Protein AF-R0IZ12-F1 (afdb_monomer)

Structure (mmCIF, N/CA/C/O backbone):
data_AF-R0IZ12-F1
#
_entry.id   AF-R0IZ12-F1
#
loop_
_atom_site.group_PDB
_atom_site.id
_atom_site.type_symbol
_atom_site.label_atom_id
_atom_site.label_alt_id
_atom_site.label_comp_id
_atom_site.label_asym_id
_atom_site.label_entity_id
_atom_site.label_seq_id
_atom_site.pdbx_PDB_ins_code
_atom_site.Cartn_x
_atom_site.Cartn_y
_atom_site.Cartn_z
_atom_site.occupancy
_atom_site.B_iso_or_equiv
_atom_site.auth_seq_id
_atom_site.auth_comp_id
_atom_site.auth_asym_id
_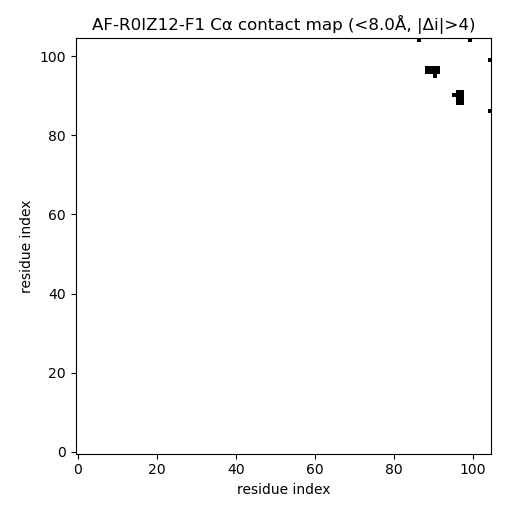atom_site.auth_atom_id
_atom_site.pdbx_PDB_model_num
ATOM 1 N N . LEU A 1 1 ? 25.106 2.031 -36.055 1.00 60.25 1 LEU A N 1
ATOM 2 C CA . LEU A 1 1 ? 23.641 1.826 -36.171 1.00 60.25 1 LEU A CA 1
ATOM 3 C C . LEU A 1 1 ? 23.074 0.734 -35.251 1.00 60.25 1 LEU A C 1
ATOM 5 O O . LEU A 1 1 ? 22.269 1.078 -34.395 1.00 60.25 1 LEU A O 1
ATOM 9 N N . ILE A 1 2 ? 23.436 -0.557 -35.362 1.00 66.94 2 ILE A N 1
ATOM 10 C CA . ILE A 1 2 ? 22.858 -1.610 -34.481 1.00 66.94 2 ILE A CA 1
ATOM 11 C C . ILE A 1 2 ? 23.297 -1.443 -33.013 1.00 66.94 2 ILE A C 1
ATOM 13 O O . ILE A 1 2 ? 22.478 -1.591 -32.104 1.00 66.94 2 ILE A O 1
ATOM 17 N N . ASP A 1 3 ? 24.556 -1.074 -32.779 1.00 72.06 3 ASP A N 1
ATOM 18 C CA . ASP A 1 3 ? 25.099 -0.935 -31.423 1.00 72.06 3 ASP A CA 1
ATOM 19 C C . ASP A 1 3 ? 24.565 0.301 -30.687 1.00 72.06 3 ASP A C 1
ATOM 21 O O . ASP A 1 3 ? 24.235 0.219 -29.507 1.00 72.06 3 ASP A O 1
ATOM 25 N N . GLU A 1 4 ? 24.340 1.411 -31.392 1.00 74.56 4 GLU A N 1
ATOM 26 C CA . GLU A 1 4 ? 23.725 2.627 -30.831 1.00 74.56 4 GLU A CA 1
ATOM 27 C C . GLU A 1 4 ? 22.269 2.394 -30.401 1.00 74.56 4 GLU A C 1
ATOM 29 O O . GLU A 1 4 ? 21.809 2.897 -29.376 1.00 74.56 4 GLU A O 1
ATOM 34 N N . ALA A 1 5 ? 21.525 1.580 -31.156 1.00 80.12 5 ALA A N 1
ATOM 35 C CA . ALA A 1 5 ? 20.161 1.218 -30.789 1.00 80.12 5 ALA A CA 1
ATOM 36 C C . ALA A 1 5 ? 20.117 0.309 -29.547 1.00 80.12 5 ALA A C 1
ATOM 38 O O . ALA A 1 5 ? 19.165 0.382 -28.761 1.00 80.12 5 ALA A O 1
ATOM 39 N N . ARG A 1 6 ? 21.131 -0.545 -29.349 1.00 80.81 6 ARG A N 1
ATOM 40 C CA . ARG A 1 6 ? 21.261 -1.389 -28.150 1.00 80.81 6 ARG A CA 1
ATOM 41 C C . ARG A 1 6 ? 21.621 -0.556 -26.923 1.00 80.81 6 ARG A C 1
ATOM 43 O O . ARG A 1 6 ? 20.917 -0.659 -25.918 1.00 80.81 6 ARG A O 1
ATOM 50 N N . THR A 1 7 ? 22.613 0.326 -27.023 1.00 86.25 7 THR A N 1
ATOM 51 C CA . THR A 1 7 ? 23.024 1.199 -25.910 1.00 86.25 7 THR A CA 1
ATOM 52 C C . THR A 1 7 ? 21.894 2.136 -25.480 1.00 86.25 7 THR A C 1
ATOM 54 O O . THR A 1 7 ? 21.594 2.241 -24.290 1.00 86.25 7 THR A O 1
ATOM 57 N N . ALA A 1 8 ? 21.159 2.731 -26.426 1.00 87.88 8 ALA A N 1
ATOM 58 C CA . ALA A 1 8 ? 19.996 3.565 -26.115 1.00 87.88 8 ALA A CA 1
ATOM 59 C C . ALA A 1 8 ? 18.885 2.793 -25.374 1.00 87.88 8 ALA A C 1
ATOM 61 O O . ALA A 1 8 ? 18.246 3.321 -24.455 1.00 87.88 8 ALA A O 1
ATOM 62 N N . ARG A 1 9 ? 18.647 1.523 -25.736 1.00 88.00 9 ARG A N 1
ATOM 63 C CA . ARG A 1 9 ? 17.670 0.662 -25.047 1.00 88.00 9 ARG A CA 1
ATOM 64 C C . ARG A 1 9 ? 18.114 0.305 -23.633 1.00 88.00 9 ARG A C 1
ATOM 66 O O . ARG A 1 9 ? 17.274 0.322 -22.732 1.00 88.00 9 ARG A O 1
ATOM 73 N N . GLU A 1 10 ? 19.391 0.002 -23.432 1.00 91.06 10 GLU A N 1
ATOM 74 C CA . GLU A 1 10 ? 19.939 -0.297 -22.107 1.00 91.06 10 GLU A CA 1
ATOM 75 C C . GLU A 1 10 ? 19.862 0.911 -21.177 1.00 91.06 10 GLU A C 1
ATOM 77 O O . GLU A 1 10 ? 19.341 0.790 -20.069 1.00 91.06 10 GLU A O 1
ATOM 82 N N . LEU A 1 11 ? 20.244 2.098 -21.652 1.00 91.88 11 LEU A N 1
ATOM 83 C CA . LEU A 1 11 ? 20.121 3.334 -20.876 1.00 91.88 11 LEU A CA 1
ATOM 84 C C . LEU A 1 11 ? 18.664 3.610 -20.477 1.00 91.88 11 LEU A C 1
ATOM 86 O O . LEU A 1 11 ? 18.376 3.926 -19.320 1.00 91.88 11 LEU A O 1
ATOM 90 N N . LYS A 1 12 ? 17.716 3.404 -21.400 1.00 93.19 12 LYS A N 1
ATOM 91 C CA . LYS A 1 12 ? 16.280 3.547 -21.113 1.00 93.19 12 LYS A CA 1
ATOM 92 C C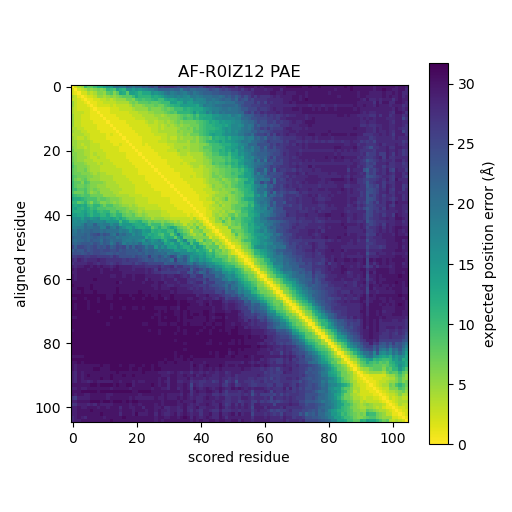 . LYS A 1 12 ? 15.772 2.500 -20.117 1.00 93.19 12 LYS A C 1
ATOM 94 O O . LYS A 1 12 ? 14.875 2.793 -19.324 1.00 93.19 12 LYS A O 1
ATOM 99 N N . LYS A 1 13 ? 16.316 1.280 -20.146 1.00 94.88 13 LYS A N 1
ATOM 100 C CA . LYS A 1 13 ? 15.994 0.224 -19.177 1.00 94.88 13 LYS A CA 1
ATOM 101 C C . LYS A 1 13 ? 16.504 0.595 -17.783 1.00 94.88 13 LYS A C 1
ATOM 103 O O . LYS A 1 13 ? 15.709 0.601 -16.851 1.00 94.88 13 LYS A O 1
ATOM 108 N N . ILE A 1 14 ? 17.766 1.011 -17.674 1.00 94.62 14 ILE A N 1
ATOM 109 C CA . ILE A 1 14 ? 18.387 1.449 -16.417 1.00 94.62 14 ILE A CA 1
ATOM 110 C C . ILE A 1 14 ? 17.600 2.609 -15.796 1.00 94.62 14 ILE A C 1
ATOM 112 O O . ILE A 1 14 ? 17.313 2.591 -14.601 1.00 94.62 14 ILE A O 1
ATOM 116 N N . ALA A 1 15 ? 17.202 3.601 -16.599 1.00 94.00 15 ALA A N 1
ATOM 117 C CA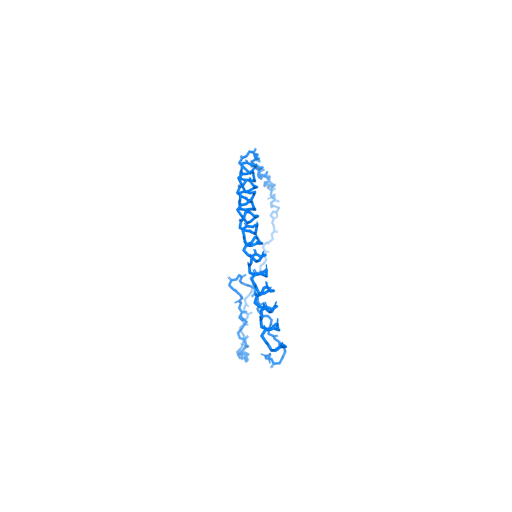 . ALA A 1 15 ? 16.396 4.721 -16.119 1.00 94.00 15 ALA A CA 1
ATOM 118 C C . ALA A 1 15 ? 15.041 4.262 -15.550 1.00 94.00 15 ALA A C 1
ATOM 120 O O . ALA A 1 15 ? 14.638 4.698 -14.472 1.00 94.00 15 ALA A O 1
ATOM 121 N N . ARG A 1 16 ? 14.359 3.337 -16.239 1.00 94.19 16 ARG A N 1
ATOM 122 C CA . ARG A 1 16 ? 13.073 2.786 -15.787 1.00 94.19 16 ARG A CA 1
ATOM 123 C C . ARG A 1 16 ? 13.209 1.995 -14.489 1.00 94.19 16 ARG A C 1
ATOM 125 O O . ARG A 1 16 ? 12.339 2.094 -13.628 1.00 94.19 16 ARG A O 1
ATOM 132 N N . ASP A 1 17 ? 14.262 1.199 -14.358 1.00 94.75 17 ASP A N 1
ATOM 133 C CA . ASP A 1 17 ? 14.464 0.365 -13.175 1.00 94.75 17 ASP A CA 1
ATOM 134 C C . ASP A 1 17 ? 14.796 1.231 -11.948 1.00 94.75 17 ASP A C 1
ATOM 136 O O . ASP A 1 17 ? 14.173 1.057 -10.902 1.00 94.75 17 ASP A O 1
ATOM 140 N N . LYS A 1 18 ? 15.621 2.278 -12.109 1.00 94.88 18 LYS A N 1
ATOM 141 C CA . LYS A 1 18 ? 15.847 3.292 -11.062 1.00 94.88 18 LYS A CA 1
ATOM 142 C C . LYS A 1 18 ? 14.554 3.985 -10.634 1.00 94.88 18 LYS A C 1
ATOM 144 O O . LYS A 1 18 ? 14.295 4.152 -9.444 1.00 94.88 18 LYS A O 1
ATOM 149 N N . GLU A 1 19 ? 13.708 4.364 -11.589 1.00 93.44 19 GLU A N 1
ATOM 150 C CA . GLU A 1 19 ? 12.421 4.987 -11.278 1.00 93.44 19 GLU A CA 1
ATOM 151 C C . GLU A 1 19 ? 11.493 4.027 -10.510 1.00 93.44 19 GLU A C 1
ATOM 153 O O . GLU A 1 19 ? 10.842 4.419 -9.539 1.00 93.44 19 GLU A O 1
ATOM 158 N N . ARG A 1 20 ? 11.453 2.748 -10.902 1.00 94.81 20 ARG A N 1
ATOM 159 C CA . ARG A 1 20 ? 10.671 1.715 -10.206 1.00 94.81 20 ARG A CA 1
ATOM 160 C C . ARG A 1 20 ? 11.138 1.515 -8.771 1.00 94.81 20 ARG A C 1
ATOM 162 O O . ARG A 1 20 ? 10.290 1.390 -7.891 1.00 94.81 20 ARG A O 1
ATOM 169 N N . GLU A 1 21 ? 12.444 1.517 -8.524 1.00 94.75 21 GLU A N 1
ATOM 170 C CA . GLU A 1 21 ? 12.995 1.416 -7.171 1.00 94.75 21 GLU A CA 1
ATOM 171 C C . GLU A 1 21 ? 12.577 2.595 -6.289 1.00 94.75 21 GLU A C 1
ATOM 173 O O . GLU A 1 21 ? 12.171 2.396 -5.141 1.00 94.75 21 GLU A O 1
ATOM 178 N N . V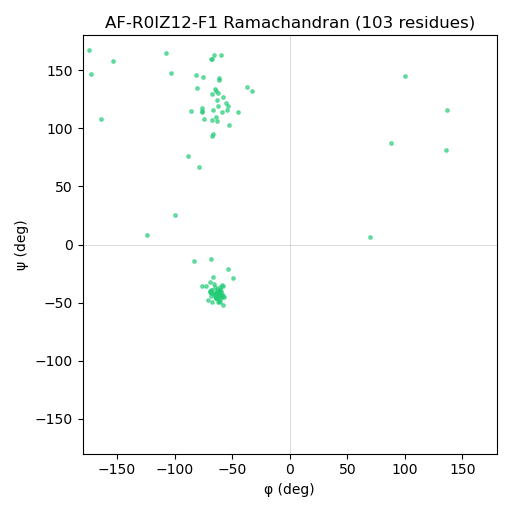AL A 1 22 ? 12.614 3.820 -6.823 1.00 95.12 22 VAL A N 1
ATOM 179 C CA . VAL A 1 22 ? 12.156 5.014 -6.097 1.00 95.12 22 VAL A CA 1
ATOM 180 C C . VAL A 1 22 ? 10.667 4.904 -5.767 1.00 95.12 22 VAL A C 1
ATOM 182 O O . VAL A 1 22 ? 10.287 5.036 -4.602 1.00 95.12 22 VAL A O 1
ATOM 185 N N . ARG A 1 23 ? 9.826 4.563 -6.754 1.00 94.06 23 ARG A N 1
ATOM 186 C CA . ARG A 1 23 ? 8.381 4.376 -6.535 1.00 94.06 23 ARG A CA 1
ATOM 187 C C . ARG A 1 23 ? 8.086 3.257 -5.534 1.00 94.06 23 ARG A C 1
ATOM 189 O O . ARG A 1 23 ? 7.142 3.365 -4.755 1.00 94.06 23 ARG A O 1
ATOM 196 N N . ALA A 1 24 ? 8.872 2.181 -5.536 1.00 95.94 24 ALA A N 1
ATOM 197 C CA . ALA A 1 24 ? 8.714 1.082 -4.587 1.00 95.94 24 ALA A CA 1
ATOM 198 C C . ALA A 1 24 ? 8.994 1.534 -3.146 1.00 95.94 24 ALA A C 1
ATOM 200 O O . ALA A 1 24 ? 8.206 1.229 -2.247 1.00 95.94 24 ALA A O 1
ATOM 201 N N . LYS A 1 25 ? 10.062 2.315 -2.933 1.00 95.19 25 LYS A N 1
ATOM 202 C CA . LYS A 1 25 ? 10.395 2.899 -1.624 1.00 95.19 25 LYS A CA 1
ATOM 203 C C . LYS A 1 25 ? 9.307 3.861 -1.146 1.00 95.19 25 LYS A C 1
ATOM 205 O O . LYS A 1 25 ? 8.840 3.746 -0.014 1.00 95.19 25 LYS A O 1
ATOM 210 N N . GLU A 1 26 ? 8.839 4.752 -2.016 1.00 95.69 26 GLU A N 1
ATOM 211 C CA . GLU A 1 26 ? 7.746 5.678 -1.700 1.00 95.69 26 GLU A CA 1
ATOM 212 C C . GLU A 1 26 ? 6.457 4.927 -1.326 1.00 95.69 26 GLU A C 1
ATOM 214 O O . GLU A 1 26 ? 5.810 5.220 -0.317 1.00 95.69 26 GLU A O 1
ATOM 219 N N . LEU A 1 27 ? 6.111 3.887 -2.090 1.00 96.62 27 LEU A N 1
ATOM 220 C CA . LEU A 1 27 ? 4.944 3.057 -1.812 1.00 96.62 27 LEU A CA 1
ATOM 221 C C . LEU A 1 27 ? 5.066 2.327 -0.469 1.00 96.62 27 LEU A C 1
ATOM 223 O O . LEU A 1 27 ? 4.072 2.201 0.251 1.00 96.62 27 LEU A O 1
ATOM 227 N N . GLN A 1 28 ? 6.262 1.853 -0.117 1.00 96.19 28 GLN A N 1
ATOM 228 C CA . GLN A 1 28 ? 6.517 1.212 1.171 1.00 96.19 28 GLN A CA 1
ATOM 229 C C . GLN A 1 28 ? 6.312 2.194 2.330 1.00 96.19 28 GLN A C 1
ATOM 231 O O . GLN A 1 28 ? 5.598 1.865 3.282 1.00 96.19 28 GLN A O 1
ATOM 236 N N . LEU A 1 29 ? 6.847 3.415 2.221 1.00 95.62 29 LEU A N 1
ATOM 237 C CA . LEU A 1 29 ? 6.634 4.476 3.209 1.00 95.62 29 LEU A CA 1
ATOM 238 C C . LEU A 1 29 ? 5.145 4.817 3.350 1.00 95.62 29 LEU A C 1
ATOM 240 O O . LEU A 1 29 ? 4.612 4.839 4.462 1.00 95.62 29 LEU A O 1
ATOM 244 N N . ARG A 1 30 ? 4.434 4.974 2.228 1.00 95.38 30 ARG A N 1
ATOM 245 C CA . ARG A 1 30 ? 2.993 5.260 2.217 1.00 95.38 30 ARG A CA 1
ATOM 246 C C . ARG A 1 30 ? 2.172 4.149 2.874 1.00 95.38 30 ARG A C 1
ATOM 248 O O . ARG A 1 30 ? 1.218 4.425 3.604 1.00 95.38 30 ARG A O 1
ATOM 255 N N . ARG A 1 31 ? 2.525 2.881 2.639 1.00 95.69 31 ARG A N 1
ATOM 256 C CA . ARG A 1 31 ? 1.875 1.729 3.291 1.00 95.69 31 ARG A CA 1
ATOM 257 C C . ARG A 1 31 ? 2.128 1.720 4.797 1.00 95.69 31 ARG A C 1
ATOM 259 O O . ARG A 1 31 ? 1.182 1.496 5.552 1.00 95.69 31 ARG A O 1
ATOM 266 N N . ALA A 1 32 ? 3.358 1.998 5.228 1.00 95.06 32 ALA A N 1
ATOM 267 C CA . ALA A 1 32 ? 3.706 2.078 6.644 1.00 95.06 32 ALA A CA 1
ATOM 268 C C . ALA A 1 32 ? 2.932 3.198 7.357 1.00 95.06 32 ALA A C 1
ATOM 270 O O . ALA A 1 32 ? 2.359 2.967 8.422 1.00 95.06 32 ALA A O 1
ATOM 271 N N . GLN A 1 33 ? 2.833 4.381 6.744 1.00 95.81 33 GLN A N 1
ATOM 272 C CA . GLN A 1 33 ? 2.033 5.487 7.274 1.00 95.81 33 GLN A CA 1
ATOM 273 C C . GLN A 1 33 ? 0.554 5.103 7.393 1.00 95.81 33 GLN A C 1
ATOM 275 O O . GLN A 1 33 ? -0.021 5.192 8.474 1.00 95.81 33 GLN A O 1
ATOM 280 N N . LYS A 1 34 ? -0.038 4.546 6.330 1.00 95.56 34 LYS A N 1
ATOM 281 C CA . LYS A 1 34 ? -1.440 4.100 6.342 1.00 95.56 34 LYS A CA 1
ATOM 282 C C . LYS A 1 34 ? -1.723 3.056 7.429 1.00 95.56 34 LYS A C 1
ATOM 284 O O . LYS A 1 34 ? -2.810 3.047 8.007 1.00 95.56 34 LYS A O 1
ATOM 289 N N . ALA A 1 35 ? -0.771 2.163 7.707 1.00 94.56 35 ALA A N 1
ATOM 290 C CA . ALA A 1 35 ? -0.894 1.188 8.788 1.00 94.56 35 ALA A CA 1
ATOM 291 C C . ALA A 1 35 ? -0.909 1.864 10.171 1.00 94.56 35 ALA A C 1
ATOM 293 O O . ALA A 1 35 ? -1.758 1.526 10.999 1.00 94.56 35 ALA A O 1
ATOM 294 N N . ARG A 1 36 ? -0.035 2.857 10.394 1.00 92.44 36 ARG A N 1
ATOM 295 C CA . ARG A 1 36 ? -0.026 3.670 11.623 1.00 92.44 36 ARG A CA 1
ATOM 296 C C . ARG A 1 36 ? -1.338 4.431 11.796 1.00 92.44 36 ARG A C 1
ATOM 298 O O . ARG A 1 36 ? -1.965 4.320 12.847 1.00 92.44 36 ARG A O 1
ATOM 305 N N . ASP A 1 37 ? -1.808 5.109 10.753 1.00 93.62 37 ASP A N 1
ATOM 306 C CA . ASP A 1 37 ? -3.061 5.872 10.789 1.00 93.62 37 ASP A CA 1
ATOM 307 C C . ASP A 1 37 ? -4.259 4.974 11.110 1.00 93.62 37 ASP A C 1
ATOM 309 O O . ASP A 1 37 ? -5.124 5.326 11.916 1.00 93.62 37 ASP A O 1
ATOM 313 N N . ARG A 1 38 ? -4.288 3.763 10.535 1.00 92.38 38 ARG A N 1
ATOM 314 C CA . ARG A 1 38 ? -5.318 2.764 10.835 1.00 92.38 38 ARG A CA 1
ATOM 315 C C . ARG A 1 38 ? -5.294 2.361 12.308 1.00 92.38 38 ARG A C 1
ATOM 317 O O . ARG A 1 38 ? -6.358 2.328 12.920 1.00 92.38 38 ARG A O 1
ATOM 324 N N . ALA A 1 39 ? -4.117 2.089 12.873 1.00 88.94 39 ALA A N 1
ATOM 325 C CA . ALA A 1 39 ? -3.968 1.721 14.282 1.00 88.94 39 ALA A CA 1
ATOM 326 C C . ALA A 1 39 ? -4.410 2.855 15.230 1.00 88.94 39 ALA A C 1
ATOM 328 O O . ALA A 1 39 ? -5.105 2.622 16.227 1.00 88.94 39 ALA A O 1
ATOM 329 N N . VAL A 1 40 ? -4.078 4.105 14.893 1.00 88.31 40 VAL A N 1
ATOM 330 C CA . VAL A 1 40 ? -4.539 5.289 15.633 1.00 88.31 40 VAL A CA 1
ATOM 331 C C . VAL A 1 40 ? -6.062 5.426 15.543 1.00 88.31 40 VAL A C 1
ATOM 333 O O . VAL A 1 40 ? -6.728 5.602 16.561 1.00 88.31 40 VAL A O 1
ATOM 336 N N . ALA A 1 41 ? -6.648 5.284 14.354 1.00 85.44 41 ALA A N 1
ATOM 337 C CA . ALA A 1 41 ? -8.095 5.376 14.177 1.00 85.44 41 ALA A CA 1
ATOM 338 C C . ALA A 1 41 ? -8.854 4.276 14.945 1.00 85.44 41 ALA A C 1
ATOM 340 O O . ALA A 1 41 ? -9.889 4.547 15.558 1.00 85.44 41 ALA A O 1
ATOM 341 N N . THR A 1 42 ? -8.348 3.038 14.952 1.00 81.62 42 THR A N 1
ATOM 342 C CA . THR A 1 42 ? -8.969 1.934 15.701 1.00 81.62 42 THR A CA 1
ATOM 343 C C . THR A 1 42 ? -8.852 2.114 17.210 1.00 81.62 42 THR A C 1
ATOM 345 O O . THR A 1 42 ? -9.821 1.854 17.918 1.00 81.62 42 THR A O 1
ATOM 348 N N . SER A 1 43 ? -7.705 2.590 17.708 1.00 75.19 43 SER A N 1
ATOM 349 C CA . SER A 1 43 ? -7.513 2.825 19.146 1.00 75.19 43 SER A CA 1
ATOM 350 C C . SER A 1 43 ? -8.378 3.976 19.665 1.00 75.19 43 SER A C 1
ATOM 352 O O . SER A 1 43 ? -8.975 3.839 20.731 1.00 75.19 43 SER A O 1
ATOM 354 N N . LYS A 1 44 ? -8.540 5.062 18.892 1.00 72.50 44 LYS A N 1
ATOM 355 C CA . LYS A 1 44 ? -9.493 6.144 19.205 1.00 72.50 44 LYS A CA 1
ATOM 356 C C . LYS A 1 44 ? -10.926 5.614 19.314 1.00 72.50 44 LYS A C 1
ATOM 358 O O . LYS A 1 44 ? -11.542 5.747 20.364 1.00 72.50 44 LYS A O 1
ATOM 363 N N . LYS A 1 45 ? -11.407 4.883 18.298 1.00 67.19 45 LYS A N 1
ATOM 364 C CA . LYS A 1 45 ? -12.751 4.271 18.322 1.00 67.19 45 LYS A CA 1
ATOM 365 C C . LYS A 1 45 ? -12.966 3.309 19.495 1.00 67.19 45 LYS A C 1
ATOM 367 O O . LYS A 1 45 ? -14.087 3.193 19.984 1.00 67.19 45 LYS A O 1
ATOM 372 N N . ALA A 1 46 ? -11.932 2.578 19.913 1.00 69.50 46 ALA A N 1
ATOM 373 C CA . ALA A 1 46 ? -12.019 1.680 21.061 1.00 69.50 46 ALA A CA 1
ATOM 374 C C . ALA A 1 46 ? -12.178 2.456 22.378 1.00 69.50 46 ALA A C 1
ATOM 376 O O . ALA A 1 46 ? -13.050 2.107 23.172 1.00 69.50 46 ALA A O 1
ATOM 377 N N . ARG A 1 47 ? -11.402 3.533 22.576 1.00 69.31 47 ARG A N 1
ATOM 378 C CA . ARG A 1 47 ? -11.537 4.418 23.746 1.00 69.31 47 ARG A CA 1
ATOM 379 C C . ARG A 1 47 ? -12.899 5.104 23.791 1.00 69.31 47 ARG A C 1
ATOM 381 O O . ARG A 1 47 ? -13.542 5.097 24.834 1.00 69.31 47 ARG A O 1
ATOM 388 N N . ASP A 1 48 ? -13.384 5.603 22.657 1.00 70.00 48 ASP A N 1
ATOM 389 C CA . ASP A 1 48 ? -14.689 6.274 22.597 1.00 70.00 48 ASP A CA 1
ATOM 390 C C . ASP A 1 48 ? -15.825 5.329 23.014 1.00 70.00 48 ASP A C 1
ATOM 392 O O . ASP A 1 48 ? -16.697 5.701 23.792 1.00 70.00 48 ASP A O 1
ATOM 396 N N . LYS A 1 49 ? -15.784 4.059 22.588 1.00 68.88 49 LYS A N 1
ATOM 397 C CA . LYS A 1 49 ? -16.769 3.047 23.011 1.00 68.88 49 LYS A CA 1
ATOM 398 C C . LYS A 1 49 ? -16.698 2.689 24.497 1.00 68.88 49 LYS A C 1
ATOM 400 O O . LYS A 1 49 ? -17.710 2.259 25.042 1.00 68.88 49 LYS A O 1
ATOM 405 N N . GLN A 1 50 ? -15.530 2.807 25.128 1.00 69.75 50 GLN A N 1
ATOM 406 C CA . GLN A 1 50 ? -15.372 2.573 26.567 1.00 69.75 50 GLN A CA 1
ATOM 407 C C . GLN A 1 50 ? -15.912 3.748 27.392 1.00 69.75 50 GLN A C 1
ATOM 409 O O . GLN A 1 50 ? -16.503 3.520 28.442 1.00 69.75 50 GLN A O 1
ATOM 414 N N . ASN A 1 51 ? -15.761 4.977 26.892 1.00 66.75 51 ASN A N 1
ATOM 415 C CA . ASN A 1 51 ? -16.192 6.194 27.584 1.00 66.75 51 ASN A CA 1
ATOM 416 C C . ASN A 1 51 ? -17.677 6.532 27.399 1.00 66.75 51 ASN A C 1
ATOM 418 O O . ASN A 1 51 ? -18.199 7.361 28.138 1.00 66.75 51 ASN A O 1
ATOM 422 N N . ILE A 1 52 ? -18.378 5.916 26.439 1.00 70.00 52 ILE A N 1
ATOM 423 C CA . ILE A 1 52 ? -19.825 6.105 26.278 1.00 70.00 52 ILE A CA 1
ATOM 424 C C . ILE A 1 52 ? -20.563 5.300 27.363 1.00 70.00 52 ILE A C 1
ATOM 426 O O . ILE A 1 52 ? -20.496 4.064 27.356 1.00 70.00 52 ILE A O 1
ATOM 430 N N . PRO A 1 53 ? -21.324 5.953 28.264 1.00 73.56 53 PRO A N 1
ATOM 431 C CA . PRO A 1 53 ? -22.143 5.252 29.242 1.00 73.56 53 PRO A CA 1
ATOM 432 C C . PRO A 1 53 ? -23.133 4.327 28.532 1.00 73.56 53 PRO A C 1
ATOM 434 O O . PRO A 1 53 ? -23.890 4.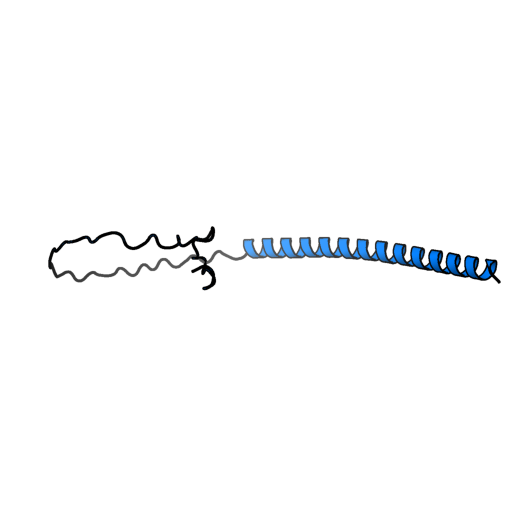748 27.652 1.00 73.56 53 PRO A O 1
ATOM 437 N N . LYS A 1 54 ? -23.154 3.045 28.911 1.00 75.75 54 LYS A N 1
ATOM 438 C CA . LYS A 1 54 ? -24.124 2.089 28.366 1.00 75.75 54 LYS A CA 1
ATOM 439 C C . LYS A 1 54 ? -25.530 2.517 28.788 1.00 75.75 54 LYS A C 1
ATOM 441 O O . LYS A 1 54 ? -25.889 2.382 29.958 1.00 75.75 54 LYS A O 1
ATOM 446 N N . ARG A 1 55 ? -26.335 2.999 27.834 1.00 72.12 55 ARG A N 1
ATOM 447 C CA . ARG A 1 55 ? -27.762 3.290 28.045 1.00 72.12 55 ARG A CA 1
ATOM 448 C C . ARG A 1 55 ? -28.439 2.028 28.583 1.00 72.12 55 ARG A C 1
ATOM 450 O O . ARG A 1 55 ? -28.480 1.006 27.898 1.00 72.12 55 ARG A O 1
ATOM 457 N N . LYS A 1 56 ? -28.945 2.081 29.815 1.00 70.81 56 LYS A N 1
ATOM 458 C CA . LYS A 1 56 ? -29.787 1.012 30.357 1.00 70.81 56 LYS A CA 1
ATOM 459 C C . LYS A 1 56 ? -31.100 1.021 29.576 1.00 70.81 56 LYS A C 1
ATOM 461 O O . LYS A 1 56 ? -31.698 2.079 29.384 1.00 70.81 56 LYS A O 1
ATOM 466 N N . ALA A 1 57 ? -31.522 -0.138 29.078 1.00 71.81 57 ALA A N 1
ATOM 467 C CA . ALA A 1 57 ? -32.863 -0.278 28.529 1.00 71.81 57 ALA A CA 1
ATOM 468 C C . ALA A 1 57 ? -33.854 -0.039 29.676 1.00 71.81 57 ALA A C 1
ATOM 470 O O . ALA A 1 57 ? -33.745 -0.680 30.722 1.00 71.81 57 ALA A O 1
ATOM 471 N N . SER A 1 58 ? -34.778 0.910 29.516 1.00 69.06 58 SER A N 1
ATOM 472 C CA . SER A 1 58 ? -35.827 1.132 30.507 1.00 69.06 58 SER A CA 1
ATOM 473 C C . SER A 1 58 ? -36.751 -0.084 30.502 1.00 69.06 58 SER A C 1
ATOM 475 O O . SER A 1 58 ? -37.515 -0.285 29.558 1.00 69.06 58 SER A O 1
ATOM 477 N N . SER A 1 59 ? -36.669 -0.908 31.542 1.00 61.62 59 SER A N 1
ATOM 478 C CA . SER A 1 59 ? -37.558 -2.050 31.745 1.00 61.62 59 SER A CA 1
ATOM 479 C C . SER A 1 59 ? -38.899 -1.573 32.306 1.00 61.62 59 SER A C 1
ATOM 481 O O . SER A 1 59 ? -39.237 -1.849 33.453 1.00 61.62 59 SER A O 1
ATOM 483 N N . SER A 1 60 ? -39.673 -0.817 31.528 1.00 62.50 60 SER A N 1
ATOM 484 C CA . SER A 1 60 ? -41.072 -0.557 31.869 1.00 62.50 60 SER A CA 1
ATOM 485 C C . SER A 1 60 ? -41.946 -1.660 31.271 1.00 62.50 60 SER A C 1
ATOM 487 O O . SER A 1 60 ? -42.630 -1.481 30.264 1.00 62.50 60 SER A O 1
ATOM 489 N N . GLN A 1 61 ? -41.935 -2.841 31.898 1.00 65.56 61 GLN A N 1
ATOM 490 C CA . GLN A 1 61 ? -42.997 -3.820 31.668 1.00 65.56 61 GLN A CA 1
ATOM 491 C C . GLN A 1 61 ? -44.291 -3.246 32.251 1.00 65.56 61 GLN A C 1
ATOM 493 O O . GLN A 1 61 ? -44.572 -3.389 33.438 1.00 65.56 61 GLN A O 1
ATOM 498 N N . LYS A 1 62 ? -45.082 -2.558 31.416 1.00 66.50 62 LYS A N 1
ATOM 499 C CA . LYS A 1 62 ? -46.470 -2.232 31.755 1.00 66.50 62 LYS A CA 1
ATOM 500 C C . LYS A 1 62 ? -47.197 -3.553 32.009 1.00 66.50 62 LYS A C 1
ATOM 502 O O . LYS A 1 62 ? -47.332 -4.363 31.091 1.00 66.50 62 LYS A O 1
ATOM 507 N N . SER A 1 63 ? -47.634 -3.784 33.243 1.00 64.12 63 SER A N 1
ATOM 508 C CA . SER A 1 63 ? -48.432 -4.958 33.581 1.00 64.12 63 SER A CA 1
ATOM 509 C C . SER A 1 63 ? -49.746 -4.905 32.796 1.00 64.12 63 SER A C 1
ATOM 511 O O . SER A 1 63 ? -50.527 -3.959 32.900 1.00 64.12 63 SER A O 1
ATOM 513 N N . LYS A 1 64 ? -49.988 -5.913 31.951 1.00 67.25 64 LYS A N 1
ATOM 514 C CA . LYS A 1 64 ? -51.306 -6.110 31.344 1.00 67.25 64 LYS A CA 1
ATOM 515 C C . LYS A 1 64 ? -52.214 -6.678 32.433 1.00 67.25 64 LYS A C 1
ATOM 517 O O . LYS A 1 64 ? -52.056 -7.835 32.805 1.00 67.25 64 LYS A O 1
ATOM 522 N N . LYS A 1 65 ? -53.158 -5.881 32.947 1.00 62.75 65 LYS A N 1
ATOM 523 C CA . LYS A 1 65 ? -54.312 -6.429 33.676 1.00 62.75 65 LYS A CA 1
ATOM 524 C C . LYS A 1 65 ? -55.112 -7.273 32.681 1.00 62.75 65 LYS A C 1
ATOM 526 O O . LYS A 1 65 ? -55.759 -6.715 31.796 1.00 62.75 65 LYS A O 1
ATOM 531 N N . SER A 1 66 ? -55.045 -8.596 32.792 1.00 60.75 66 SER A N 1
ATOM 532 C CA . SER A 1 66 ? -56.002 -9.480 32.133 1.00 60.75 66 SER A CA 1
ATOM 533 C C . SER A 1 66 ? -57.370 -9.254 32.782 1.00 60.75 66 SER A C 1
ATOM 535 O O . SER A 1 66 ? -57.553 -9.489 33.974 1.00 60.75 66 SER A O 1
ATOM 537 N N . LYS A 1 67 ? -58.340 -8.748 32.014 1.00 55.69 67 LYS A N 1
ATOM 538 C CA . LYS A 1 67 ? -59.753 -8.930 32.361 1.00 55.69 67 LYS A CA 1
ATOM 539 C C . LYS A 1 67 ? -60.095 -10.369 31.983 1.00 55.69 67 LYS A C 1
ATOM 541 O O . LYS A 1 67 ? -59.960 -10.733 30.820 1.00 55.69 67 LYS A O 1
ATOM 546 N N . GLY A 1 68 ? -60.420 -11.185 32.981 1.00 51.97 68 GLY A N 1
ATOM 547 C CA . GLY A 1 68 ? -60.819 -12.574 32.783 1.00 51.97 68 GLY A CA 1
ATOM 548 C C . GLY A 1 68 ? -62.178 -12.703 32.094 1.00 51.97 68 GLY A C 1
ATOM 549 O O . GLY A 1 68 ? -62.991 -11.779 32.139 1.00 51.97 68 GLY A O 1
ATOM 550 N N . GLY A 1 69 ? -62.404 -13.879 31.507 1.00 48.53 69 GLY A N 1
ATOM 551 C CA . GLY A 1 69 ? -63.720 -14.369 31.099 1.00 48.53 69 GLY A CA 1
ATOM 552 C C . GLY A 1 69 ? -63.723 -15.027 29.721 1.00 48.53 69 GLY A C 1
ATOM 553 O O . GLY A 1 69 ? -63.504 -14.345 28.725 1.00 48.53 69 GLY A O 1
ATOM 554 N N . GLY A 1 70 ? -64.024 -16.328 29.681 1.00 43.19 70 GLY A N 1
ATOM 555 C CA . GLY A 1 70 ? -64.498 -17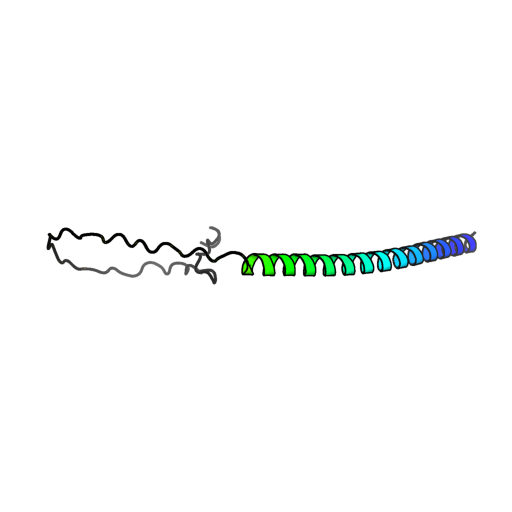.015 28.476 1.00 43.19 70 GLY A CA 1
ATOM 556 C C . GLY A 1 70 ? -63.849 -18.370 28.214 1.00 43.19 70 GLY A C 1
ATOM 557 O O . GLY A 1 70 ? -62.937 -18.460 27.401 1.00 43.19 70 GLY A O 1
ATOM 558 N N . ASP A 1 71 ? -64.339 -19.406 28.894 1.00 58.00 71 ASP A N 1
ATOM 559 C CA . ASP A 1 71 ? -64.225 -20.802 28.461 1.00 58.00 71 ASP A CA 1
ATOM 560 C C . ASP A 1 71 ? -64.968 -20.995 27.127 1.00 58.00 71 ASP A C 1
ATOM 562 O O . ASP A 1 71 ? -66.116 -20.565 27.003 1.00 58.00 71 ASP A O 1
ATOM 566 N N . ALA A 1 72 ? -64.311 -21.611 26.140 1.00 46.91 72 ALA A N 1
ATOM 567 C CA . ALA A 1 72 ? -64.962 -22.207 24.977 1.00 46.91 72 ALA A CA 1
ATOM 568 C C . ALA A 1 72 ? -64.009 -23.158 24.235 1.00 46.91 72 ALA A C 1
ATOM 570 O O . ALA A 1 72 ? -63.118 -22.733 23.501 1.00 46.91 72 ALA A O 1
ATOM 571 N N . GLY A 1 73 ? -64.292 -24.454 24.360 1.00 39.97 73 GLY A N 1
ATOM 572 C CA . GLY A 1 73 ? -64.437 -25.303 23.177 1.00 39.97 73 GLY A CA 1
ATOM 573 C C . GLY A 1 73 ? -63.174 -25.961 22.632 1.00 39.97 73 GLY A C 1
ATOM 574 O O . GLY A 1 73 ? -62.564 -25.498 21.675 1.00 39.97 73 GLY A O 1
ATOM 575 N N . SER A 1 74 ? -62.879 -27.134 23.188 1.00 57.00 74 SER A N 1
ATOM 576 C CA . SER A 1 74 ? -62.265 -28.273 22.497 1.00 57.00 74 SER A CA 1
ATOM 577 C C . SER A 1 74 ? -62.768 -28.426 21.051 1.00 57.00 74 SER A C 1
ATOM 579 O O . SER A 1 74 ? -63.980 -28.389 20.853 1.00 57.00 74 SER A O 1
ATOM 581 N N . GLN A 1 75 ? -61.881 -28.674 20.075 1.00 40.50 75 GLN A N 1
ATOM 582 C CA . GLN A 1 75 ? -62.045 -29.785 19.124 1.00 40.50 75 GLN A CA 1
ATOM 583 C C . GLN A 1 75 ? -60.834 -30.004 18.200 1.00 40.50 75 GLN A C 1
ATOM 585 O O . GLN A 1 75 ? -60.088 -29.105 17.824 1.00 40.50 75 GLN A O 1
ATOM 590 N N . SER A 1 76 ? -60.666 -31.284 17.905 1.00 54.09 76 SER A N 1
ATOM 5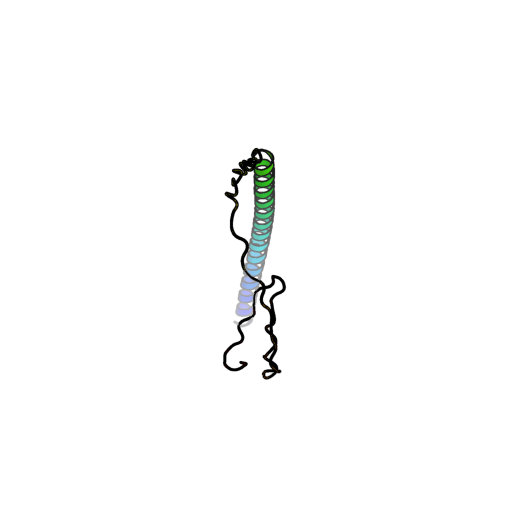91 C CA . SER A 1 76 ? -59.542 -32.027 17.348 1.00 54.09 76 SER A CA 1
ATOM 592 C C . SER A 1 76 ? -59.768 -32.462 15.896 1.00 54.09 76 SER A C 1
ATOM 594 O O . SER A 1 76 ? -60.912 -32.625 15.482 1.00 54.09 76 SER A O 1
ATOM 596 N N . GLY A 1 77 ? -58.685 -32.868 15.221 1.00 40.97 77 GLY A N 1
ATOM 597 C CA . GLY A 1 77 ? -58.706 -33.797 14.075 1.00 40.97 77 GLY A CA 1
ATOM 598 C C . GLY A 1 77 ? -58.618 -33.104 12.710 1.00 40.97 77 GLY A C 1
ATOM 599 O O . GLY A 1 77 ? -59.122 -32.008 12.536 1.00 40.97 77 GLY A O 1
ATOM 600 N N . GLY A 1 78 ? -57.972 -33.643 11.681 1.00 39.03 78 GLY A N 1
ATOM 601 C CA . GLY A 1 78 ? -57.396 -34.961 11.449 1.00 39.03 78 GLY A CA 1
ATOM 602 C C . GLY A 1 78 ? -56.640 -34.945 10.109 1.00 39.03 78 GLY A C 1
ATOM 603 O O . GLY A 1 78 ? -56.716 -33.984 9.347 1.00 39.03 78 GLY A O 1
ATOM 604 N N . ALA A 1 79 ? -55.853 -35.993 9.883 1.00 48.94 79 ALA A N 1
ATOM 605 C CA . ALA A 1 79 ? -54.841 -36.145 8.840 1.00 48.94 79 ALA A CA 1
ATOM 606 C C . ALA A 1 79 ? -55.368 -36.227 7.391 1.00 48.94 79 ALA A C 1
ATOM 608 O O . ALA A 1 79 ? -56.488 -36.672 7.161 1.00 48.94 79 ALA A O 1
ATOM 609 N N . SER A 1 80 ? -54.496 -35.954 6.408 1.00 41.16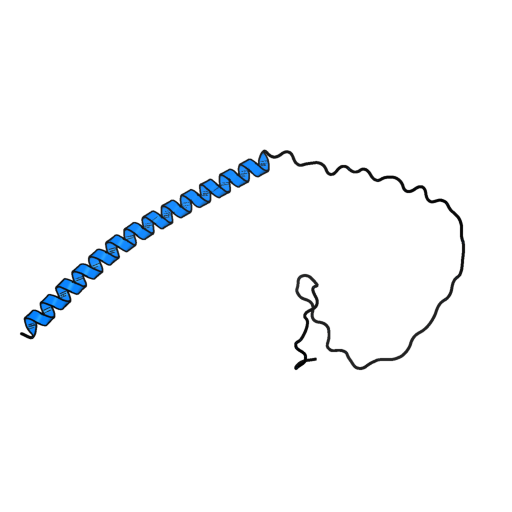 80 SER A N 1
ATOM 610 C CA . SER A 1 80 ? -54.499 -36.705 5.141 1.00 41.16 80 SER A CA 1
ATOM 611 C C . SER A 1 80 ? -53.125 -36.731 4.450 1.00 41.16 80 SER A C 1
ATOM 613 O O . SER A 1 80 ? -52.250 -35.912 4.720 1.00 41.16 80 SER A O 1
ATOM 615 N N . ALA A 1 81 ? -52.982 -37.749 3.605 1.00 45.62 81 ALA A N 1
ATOM 616 C CA . ALA A 1 81 ? -51.817 -38.406 3.030 1.00 45.62 81 ALA A CA 1
ATOM 617 C C . ALA A 1 81 ? -50.853 -37.557 2.172 1.00 45.62 81 ALA A C 1
ATOM 619 O O . ALA A 1 81 ? -51.166 -36.484 1.665 1.00 45.62 81 ALA A O 1
ATOM 620 N N . SER A 1 82 ? -49.662 -38.142 2.007 1.00 56.53 82 SER A N 1
ATOM 621 C CA . SER A 1 82 ? -48.444 -37.683 1.333 1.00 56.53 82 SER A CA 1
ATOM 622 C C . SER A 1 82 ? -48.642 -37.036 -0.044 1.00 56.53 82 SER A C 1
ATOM 624 O O . SER A 1 82 ? -48.955 -37.710 -1.025 1.00 56.53 82 SER A O 1
ATOM 626 N N . SER A 1 83 ? -48.339 -35.740 -0.118 1.00 51.38 83 SER A N 1
ATOM 627 C CA . SER A 1 83 ? -48.082 -35.009 -1.361 1.00 51.38 83 SER A CA 1
ATOM 628 C C . SER A 1 83 ? -46.636 -35.246 -1.814 1.00 51.38 83 SER A C 1
ATOM 630 O O . SER A 1 83 ? -45.752 -35.408 -0.970 1.00 51.38 83 SER A O 1
ATOM 632 N N . ALA A 1 84 ? -46.421 -35.299 -3.134 1.00 56.12 84 ALA A N 1
ATOM 633 C CA . ALA A 1 84 ? -45.135 -35.465 -3.813 1.00 56.12 84 ALA A CA 1
ATOM 634 C C . ALA A 1 84 ? -43.976 -34.816 -3.040 1.00 56.12 84 ALA A C 1
ATOM 636 O O . ALA A 1 84 ? -44.105 -33.672 -2.602 1.00 56.12 84 ALA A O 1
ATOM 637 N N . ALA A 1 85 ? -42.865 -35.544 -2.863 1.00 61.72 85 ALA A N 1
ATOM 638 C CA . ALA A 1 85 ? -41.712 -35.057 -2.111 1.00 61.72 85 ALA A CA 1
ATOM 639 C C . ALA A 1 85 ? -41.275 -33.695 -2.667 1.00 61.72 85 ALA A C 1
ATOM 641 O O . ALA A 1 85 ? -40.675 -33.608 -3.738 1.00 61.72 85 ALA A O 1
ATOM 642 N N . GLN A 1 86 ? -41.636 -32.628 -1.952 1.00 62.19 86 GLN A N 1
ATOM 643 C CA . GLN A 1 86 ? -41.291 -31.277 -2.352 1.00 62.19 86 GLN A CA 1
ATOM 644 C C . GLN A 1 86 ? -39.769 -31.149 -2.375 1.00 62.19 86 GLN A C 1
ATOM 646 O O . GLN A 1 86 ? -39.105 -31.727 -1.502 1.00 62.19 86 GLN A O 1
ATOM 65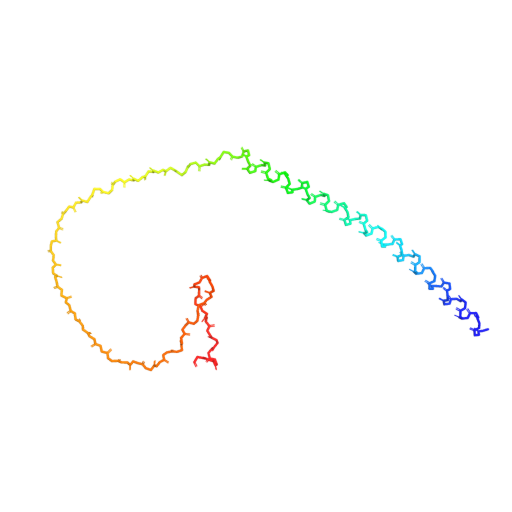1 N N . PRO A 1 87 ? -39.191 -30.394 -3.328 1.00 61.25 87 PRO A N 1
ATOM 652 C CA . PRO A 1 87 ? -37.772 -30.096 -3.277 1.00 61.25 87 PRO A CA 1
ATOM 653 C C . PRO A 1 87 ? -37.475 -29.485 -1.907 1.00 61.25 87 PRO A C 1
ATOM 655 O O . PRO A 1 87 ? -38.058 -28.471 -1.521 1.00 61.25 87 PRO A O 1
ATOM 658 N N . THR A 1 88 ? -36.609 -30.142 -1.131 1.00 65.69 88 THR A N 1
ATOM 659 C CA . THR A 1 88 ? -36.306 -29.706 0.235 1.00 65.69 88 THR A CA 1
ATOM 660 C C . THR A 1 88 ? -35.842 -28.255 0.189 1.00 65.69 88 THR A C 1
ATOM 662 O O . THR A 1 88 ? -34.857 -27.945 -0.491 1.00 65.69 88 THR A O 1
ATOM 665 N N . THR A 1 89 ? -36.527 -27.359 0.901 1.00 67.62 89 THR A N 1
ATOM 666 C CA . THR A 1 89 ? -36.144 -25.949 0.974 1.00 67.62 89 THR A CA 1
ATOM 667 C C . THR A 1 89 ? -34.817 -25.844 1.715 1.00 67.62 89 THR A C 1
ATOM 669 O O . THR A 1 89 ? -34.773 -25.837 2.946 1.00 67.62 89 THR A O 1
ATOM 672 N N . LYS A 1 90 ? -33.705 -25.798 0.979 1.00 74.88 90 LYS A N 1
ATOM 673 C CA . LYS A 1 90 ? -32.394 -25.585 1.595 1.00 74.88 90 LYS A CA 1
ATOM 674 C C . LYS A 1 90 ? -32.382 -24.195 2.236 1.00 74.88 90 LYS A C 1
ATOM 676 O O . LYS A 1 90 ? -32.771 -23.207 1.609 1.00 74.88 90 LYS A O 1
ATOM 681 N N . THR A 1 91 ? -31.932 -24.113 3.485 1.00 81.69 91 THR A N 1
ATOM 682 C CA . THR A 1 91 ? -31.738 -22.850 4.202 1.00 81.69 91 THR A CA 1
ATOM 683 C C . THR A 1 91 ? -30.258 -22.493 4.249 1.00 81.69 91 THR A C 1
ATOM 685 O O . THR A 1 91 ? -29.373 -23.346 4.267 1.00 81.69 91 THR A O 1
ATOM 688 N N . THR A 1 92 ? -29.959 -21.198 4.232 1.00 75.44 92 THR A N 1
ATOM 689 C CA . THR A 1 92 ? -28.607 -20.704 4.521 1.00 75.44 92 THR A CA 1
ATOM 690 C C . THR A 1 92 ? -28.242 -20.993 5.981 1.00 75.44 92 THR A C 1
ATOM 692 O O . THR A 1 92 ? -29.126 -21.152 6.817 1.00 75.44 92 THR A O 1
ATOM 695 N N . MET A 1 93 ? -26.954 -20.938 6.340 1.00 80.19 93 MET A N 1
ATOM 696 C CA . MET A 1 93 ? -26.504 -21.103 7.739 1.00 80.19 93 MET A CA 1
ATOM 697 C C . MET A 1 93 ? -27.186 -20.151 8.744 1.00 80.19 93 MET A C 1
ATOM 699 O O . MET A 1 93 ? -27.191 -20.416 9.938 1.00 80.19 93 MET A O 1
ATOM 703 N N . ARG A 1 94 ? -27.755 -19.030 8.275 1.00 84.69 94 ARG A N 1
ATOM 704 C CA . ARG A 1 94 ? -28.540 -18.080 9.086 1.00 84.69 94 ARG A CA 1
ATOM 705 C C . ARG A 1 94 ? -30.056 -18.282 8.933 1.00 84.69 94 ARG A C 1
ATOM 707 O O . ARG A 1 94 ? -30.804 -17.316 9.030 1.00 84.69 94 ARG A O 1
ATOM 714 N N . GLY A 1 95 ? -30.504 -19.484 8.579 1.00 83.94 95 GLY A N 1
ATOM 715 C CA . GLY A 1 95 ? -31.917 -19.868 8.526 1.00 83.94 95 GLY A CA 1
ATOM 716 C C . GLY A 1 95 ? -32.759 -19.225 7.419 1.00 83.94 95 GLY A C 1
ATOM 717 O O . GLY A 1 95 ? -33.969 -19.405 7.407 1.00 83.94 95 GLY A O 1
ATOM 718 N N . ARG A 1 96 ? -32.169 -18.469 6.480 1.00 88.06 96 ARG A N 1
ATOM 719 C CA . ARG A 1 96 ? -32.929 -17.880 5.357 1.00 88.06 96 ARG A CA 1
ATOM 720 C C . ARG A 1 96 ? -33.165 -18.909 4.254 1.00 88.06 96 ARG A C 1
ATOM 722 O O . ARG A 1 96 ? -32.201 -19.558 3.850 1.00 88.06 96 ARG A O 1
ATOM 729 N N . ASN A 1 97 ? -34.389 -18.991 3.735 1.00 84.62 97 ASN A N 1
ATOM 730 C CA . ASN A 1 97 ? -34.751 -19.882 2.628 1.00 84.62 97 ASN A CA 1
ATOM 731 C C . ASN A 1 97 ? -34.015 -19.491 1.340 1.00 84.62 97 ASN A C 1
ATOM 733 O O . ASN A 1 97 ? -33.970 -18.314 0.973 1.00 84.62 97 ASN A O 1
ATOM 737 N N . ILE A 1 98 ? -33.444 -20.478 0.651 1.00 83.19 98 ILE A N 1
ATOM 738 C CA . ILE A 1 98 ? -32.816 -20.282 -0.655 1.00 83.19 98 ILE A CA 1
ATOM 739 C C . ILE A 1 98 ? -33.906 -20.403 -1.720 1.00 83.19 98 ILE A C 1
ATOM 741 O O . ILE A 1 98 ? -34.483 -21.473 -1.897 1.00 83.19 98 ILE A O 1
ATOM 745 N N . LYS A 1 99 ? -34.187 -19.309 -2.435 1.00 83.56 99 LYS A N 1
ATOM 746 C CA . LYS A 1 99 ? -35.087 -19.340 -3.593 1.00 83.56 99 LYS A CA 1
ATOM 747 C C . LYS A 1 99 ? -34.346 -19.953 -4.780 1.00 83.56 99 LYS A C 1
ATOM 749 O O . LYS A 1 99 ? -33.366 -19.371 -5.250 1.00 83.56 99 LYS A O 1
ATOM 754 N N . LEU A 1 100 ? -34.787 -21.124 -5.236 1.00 78.56 100 LEU A N 1
ATOM 755 C CA . LEU A 1 100 ? -34.236 -21.757 -6.430 1.00 78.56 100 LEU A CA 1
ATOM 756 C C . LEU A 1 100 ? -34.752 -21.036 -7.689 1.00 78.56 100 LEU A C 1
ATOM 758 O O . LEU A 1 100 ? -35.875 -20.537 -7.701 1.00 78.56 100 LEU A O 1
ATOM 762 N N . PRO A 1 101 ? -33.934 -20.903 -8.744 1.00 81.25 101 PRO A N 1
ATOM 763 C CA . PRO A 1 101 ? -34.424 -20.448 -10.041 1.00 81.25 101 PRO A CA 1
ATOM 764 C C . PRO A 1 101 ? -35.478 -21.417 -10.596 1.00 81.25 101 PRO A C 1
ATOM 766 O O . PRO A 1 101 ? -35.246 -22.618 -10.544 1.00 81.25 101 PRO A O 1
ATOM 769 N N . LYS A 1 102 ? -36.541 -20.907 -11.241 1.00 75.94 102 LYS A N 1
ATOM 770 C CA . LYS A 1 102 ? -37.647 -21.701 -11.834 1.00 75.94 102 LYS A CA 1
ATOM 771 C C . LYS A 1 102 ? -37.224 -22.873 -12.726 1.00 75.94 102 LYS A C 1
ATOM 773 O O . LYS A 1 102 ? -37.946 -23.843 -12.850 1.00 75.94 102 LYS A O 1
ATOM 778 N N . LYS A 1 103 ? -36.058 -22.780 -13.372 1.00 76.19 103 LYS A N 1
ATOM 779 C CA . LYS A 1 103 ? -35.502 -23.869 -14.198 1.00 76.19 103 LYS A CA 1
ATOM 780 C C . LYS A 1 103 ? -35.064 -25.103 -13.388 1.00 76.19 103 LYS A C 1
ATOM 782 O O . LYS A 1 103 ? -34.719 -26.113 -13.983 1.00 76.19 103 LYS A O 1
ATOM 787 N N . PHE A 1 104 ? -34.995 -24.972 -12.064 1.00 69.00 104 PHE A N 1
ATOM 788 C CA . PHE A 1 104 ? -34.642 -26.008 -11.093 1.00 69.00 104 PHE A CA 1
ATOM 789 C C . PHE A 1 104 ? -35.740 -26.192 -10.027 1.00 69.00 104 PHE A C 1
ATOM 791 O O . PHE A 1 104 ? -35.475 -26.839 -9.012 1.00 69.00 104 PHE A O 1
ATOM 798 N N . GLU A 1 105 ? -36.900 -25.548 -10.210 1.00 64.06 105 GLU A N 1
ATOM 799 C CA . GLU A 1 105 ? -38.112 -25.806 -9.419 1.00 64.06 105 GLU A CA 1
ATOM 800 C C . GLU A 1 105 ? -38.815 -27.067 -9.932 1.00 64.06 105 GLU A C 1
ATOM 802 O O . GLU A 1 105 ? -38.748 -27.317 -11.159 1.00 64.06 105 GLU A O 1
#

Sequence (105 aa):
LIDEARTARELKKIARDKEREVRAKELQLRRAQKARDRAVATSKKARDKQNIPKRKASSSQKSKKSKGGGDAGSQSGGASASSAAQPTTKTTMRGRNIKLPKKFE

Mean predicted aligned error: 20.62 Å

Solvent-accessible surface area (backbone atoms only — not comparable to full-atom values): 7003 Å² total; per-residue (Å²): 111,75,65,59,56,48,52,54,49,51,55,54,47,53,54,51,52,54,52,50,53,54,52,49,54,54,50,50,53,53,50,52,50,53,52,52,54,49,54,51,53,52,51,51,55,52,50,53,64,68,70,50,78,80,80,75,78,82,84,75,78,75,78,78,82,79,80,83,88,82,91,80,79,90,87,82,89,81,89,84,83,90,71,78,87,66,81,78,78,50,56,46,101,85,71,46,77,58,84,71,59,76,95,74,103

pLDDT: mean 75.1, std 16.52, range [39.03, 96.62]

Foldseek 3Di:
DVVVVVVVVVVVVVVVVVVVVVVVVVVVVVVVVVVVVVVVVVVVVVVVVVPDPDDDDPPPPPDDPDPDDDDDDDDDDDDDDDDDDPDPQDADPVRHTDDDDPVVD

Secondary structure (DSSP, 8-state):
-HHHHHHHHHHHHHHHHHHHHHHHHHHHHHHHHHHHHHHHHHHHHHHHHHHS---------------------------------PPP-PBPTTS-B----GGG-

Organism: Exserohilum turcicum (strain 28A) (NCBI:txid671987)

Radius of gyration: 36.37 Å; Cα contacts (8 Å, |Δi|>4): 11; chains: 1; bounding box: 90×45×70 Å